Protein AF-A0A8J2VJM1-F1 (afdb_monomer_lite)

InterPro domains:
  IPR021741 Protein of unknown function DUF3311 [PF11755] (14-61)
  IPR021741 Protein of unknown function DUF3311 [PTHR40034] (13-64)

Foldseek 3Di:
DDDPPPPPDPLVVLLCVLVVQLVCCVVFVAQPPADVNHGRNVVSVVVSVVVNVVSVVVSVVVVVVVD

Structure (mmCIF, N/CA/C/O backbone):
data_AF-A0A8J2VJM1-F1
#
_entry.id   AF-A0A8J2VJM1-F1
#
loop_
_atom_site.group_PDB
_atom_site.id
_atom_site.type_symbol
_atom_site.label_atom_id
_atom_site.label_alt_id
_atom_site.label_comp_id
_atom_site.label_asym_id
_atom_site.label_entity_id
_atom_site.label_seq_id
_atom_site.pdbx_PDB_ins_code
_atom_site.Cartn_x
_atom_site.Cartn_y
_atom_site.Cartn_z
_at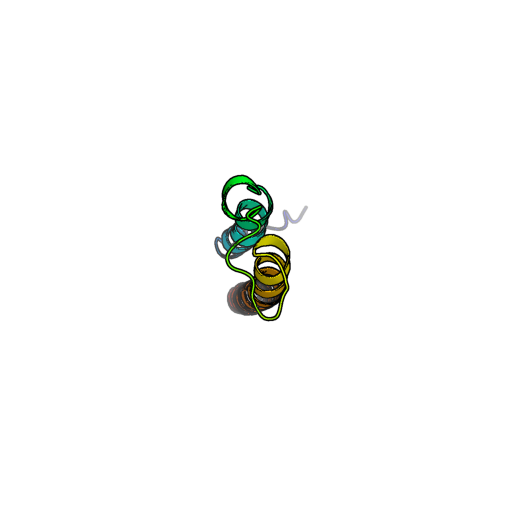om_site.occupancy
_atom_site.B_iso_or_equiv
_atom_site.auth_seq_id
_atom_site.auth_comp_id
_atom_site.auth_asym_id
_atom_site.auth_atom_id
_atom_site.pdbx_PDB_model_num
ATOM 1 N N . MET A 1 1 ? -23.766 15.928 30.395 1.00 43.81 1 MET A N 1
ATOM 2 C CA . MET A 1 1 ? -22.977 15.919 29.141 1.00 43.81 1 MET A CA 1
ATOM 3 C C . MET A 1 1 ? -22.234 14.585 29.043 1.00 43.81 1 MET A C 1
ATOM 5 O O . MET A 1 1 ? -21.252 14.403 29.751 1.00 43.81 1 MET A O 1
ATOM 9 N N . MET A 1 2 ? -22.723 13.617 28.257 1.00 43.06 2 MET A N 1
ATOM 10 C CA . MET A 1 2 ? -22.020 12.340 28.034 1.00 43.06 2 MET A CA 1
ATOM 11 C C . MET A 1 2 ? -20.809 12.593 27.129 1.00 43.06 2 MET A C 1
ATOM 13 O O . MET A 1 2 ? -20.964 12.835 25.935 1.00 43.06 2 MET A O 1
ATOM 17 N N . LYS A 1 3 ? -19.595 12.553 27.688 1.00 43.00 3 LYS A N 1
ATOM 18 C CA . LYS A 1 3 ? -18.374 12.474 26.880 1.00 43.00 3 LYS A CA 1
ATOM 19 C C . LYS A 1 3 ? -18.358 11.096 26.226 1.00 43.00 3 LYS A C 1
ATOM 21 O O . LYS A 1 3 ? -18.071 10.108 26.896 1.00 43.00 3 LYS A O 1
ATOM 26 N N . ALA A 1 4 ? -18.676 11.034 24.934 1.00 56.31 4 ALA A N 1
ATOM 27 C CA . ALA A 1 4 ? -18.411 9.853 24.127 1.00 56.31 4 ALA A CA 1
ATOM 28 C C . ALA A 1 4 ? -16.921 9.517 24.282 1.00 56.31 4 ALA A C 1
ATOM 30 O O . ALA A 1 4 ? -16.048 10.278 23.856 1.00 56.31 4 ALA A O 1
ATOM 31 N N . LYS A 1 5 ? -16.622 8.423 24.987 1.00 54.34 5 LYS A N 1
ATOM 32 C CA . LYS A 1 5 ? -15.258 7.936 25.177 1.00 54.34 5 LYS A CA 1
ATOM 33 C C . LYS A 1 5 ? -14.768 7.528 23.793 1.00 54.34 5 LYS A C 1
ATOM 35 O O . LYS A 1 5 ? -15.157 6.482 23.289 1.00 54.34 5 LYS A O 1
ATOM 40 N N . LYS A 1 6 ? -13.983 8.389 23.141 1.00 57.66 6 LYS A N 1
ATOM 41 C CA . LYS A 1 6 ? -13.407 8.121 21.820 1.00 57.66 6 LYS A CA 1
ATOM 42 C C . LYS A 1 6 ? -12.461 6.929 21.977 1.00 57.66 6 LYS A C 1
ATOM 44 O O . LYS A 1 6 ? -11.310 7.101 22.371 1.00 57.66 6 LYS A O 1
ATOM 49 N N . ARG A 1 7 ? -12.966 5.710 21.774 1.00 66.19 7 ARG A N 1
ATOM 50 C CA . ARG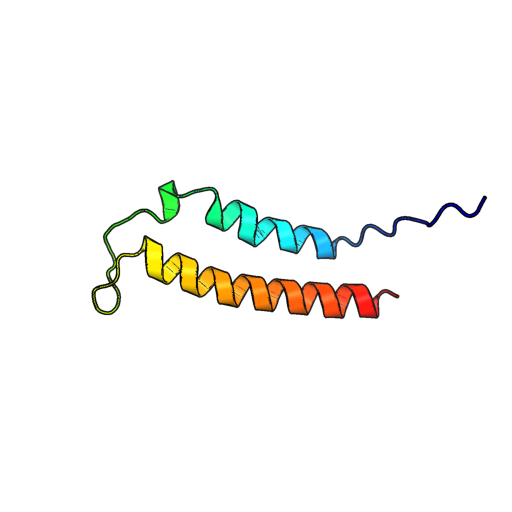 A 1 7 ? -12.189 4.477 21.914 1.00 66.19 7 ARG A CA 1
ATOM 51 C C . ARG A 1 7 ? -11.320 4.346 20.670 1.00 66.19 7 ARG A C 1
ATOM 53 O O . ARG A 1 7 ? -11.695 3.726 19.681 1.00 66.19 7 ARG A O 1
ATOM 60 N N . PHE A 1 8 ? -10.187 5.039 20.693 1.00 64.75 8 PHE A N 1
ATOM 61 C CA . PHE A 1 8 ? -9.194 4.951 19.636 1.00 64.75 8 PHE A CA 1
ATOM 62 C C . PHE A 1 8 ? -8.589 3.549 19.692 1.00 64.75 8 PHE A C 1
ATOM 64 O O . PHE A 1 8 ? -7.788 3.233 20.567 1.00 64.75 8 PHE A O 1
ATOM 71 N N . SER A 1 9 ? -9.070 2.676 18.815 1.00 74.19 9 SER A N 1
ATOM 72 C CA . SER A 1 9 ? -8.593 1.305 18.717 1.00 74.19 9 SER A CA 1
ATOM 73 C C . SER A 1 9 ? -7.272 1.284 17.951 1.00 74.19 9 SER A C 1
ATOM 75 O O . SER A 1 9 ? -7.179 1.886 16.881 1.00 74.19 9 SER A O 1
ATOM 77 N N . TYR A 1 10 ? -6.255 0.587 18.463 1.00 82.38 10 TYR A N 1
ATOM 78 C CA . TYR A 1 10 ? -4.945 0.476 17.801 1.00 82.38 10 TYR A CA 1
ATOM 79 C C . TYR A 1 10 ? -5.043 -0.083 16.371 1.00 82.38 10 TYR A C 1
ATOM 81 O O . TYR A 1 10 ? -4.190 0.208 15.539 1.00 82.38 10 TYR A O 1
ATOM 89 N N . TRP A 1 11 ? -6.124 -0.801 16.048 1.00 83.38 11 TRP A N 1
ATOM 90 C CA . TRP A 1 11 ? -6.433 -1.289 14.702 1.00 83.38 11 TRP A CA 1
ATOM 91 C C . TRP A 1 11 ? -6.519 -0.176 13.646 1.00 83.38 11 TRP A C 1
ATOM 93 O O . TRP A 1 11 ? -6.148 -0.407 12.499 1.00 83.38 11 TRP A O 1
ATOM 103 N N . TYR A 1 12 ? -6.910 1.051 14.013 1.00 81.69 12 TYR A N 1
ATOM 104 C CA . TYR A 1 12 ? -6.933 2.180 13.074 1.00 81.69 12 TYR A CA 1
ATOM 105 C C . TYR A 1 12 ? -5.540 2.561 12.548 1.00 81.69 12 TYR A C 1
ATOM 107 O O . TYR A 1 12 ? -5.444 3.136 11.466 1.00 81.69 12 TYR A O 1
ATOM 115 N N . LEU A 1 13 ? -4.456 2.204 13.252 1.00 84.88 13 LEU A N 1
ATOM 116 C CA . LEU A 1 13 ? -3.085 2.446 12.785 1.00 84.88 13 LEU A CA 1
ATOM 117 C C . LEU A 1 13 ? -2.759 1.663 11.504 1.00 84.88 13 LEU A C 1
ATOM 119 O O . LEU A 1 13 ? -1.953 2.126 10.702 1.00 84.88 13 LEU A O 1
ATOM 123 N N . LEU A 1 14 ? -3.419 0.525 11.257 1.00 85.62 14 LEU A N 1
ATOM 124 C CA . LEU A 1 14 ? -3.229 -0.254 10.027 1.00 85.62 14 LEU A CA 1
ATOM 125 C C . LEU A 1 14 ? -3.668 0.513 8.773 1.00 85.62 14 LEU A C 1
ATOM 127 O O . LEU A 1 14 ? -3.134 0.274 7.695 1.00 85.62 14 LEU A O 1
ATOM 131 N N . LEU A 1 15 ? -4.595 1.467 8.904 1.00 86.00 15 LEU A N 1
ATOM 132 C CA . LEU A 1 15 ? -5.051 2.298 7.785 1.00 86.00 15 LEU A CA 1
ATOM 133 C C . LEU A 1 15 ? -3.988 3.306 7.322 1.00 86.00 15 LEU A C 1
ATOM 135 O O . LEU A 1 15 ? -4.093 3.845 6.224 1.00 86.00 15 LEU A O 1
ATOM 139 N N . ILE A 1 16 ? -2.941 3.538 8.119 1.00 88.88 16 ILE A N 1
ATOM 140 C CA . ILE A 1 16 ? -1.815 4.402 7.740 1.00 88.88 16 ILE A CA 1
ATOM 141 C C . ILE A 1 16 ? -0.888 3.686 6.741 1.00 88.88 16 ILE A C 1
ATOM 143 O O . ILE A 1 16 ? -0.254 4.336 5.911 1.00 88.88 16 ILE A O 1
ATOM 147 N N . ILE A 1 17 ? -0.842 2.349 6.769 1.00 88.38 17 ILE A N 1
ATOM 148 C CA . ILE A 1 17 ? 0.007 1.524 5.895 1.00 88.38 17 ILE A CA 1
ATOM 149 C C . ILE A 1 17 ? -0.210 1.834 4.403 1.00 88.38 17 ILE A C 1
ATOM 151 O O . ILE A 1 17 ? 0.772 2.164 3.736 1.00 88.38 17 ILE A O 1
ATOM 155 N N . PRO A 1 18 ? -1.444 1.787 3.856 1.00 86.25 18 PRO A N 1
ATOM 156 C CA . PRO A 1 18 ? -1.664 2.091 2.443 1.00 86.25 18 PRO A CA 1
ATOM 157 C C . PRO A 1 18 ? -1.328 3.543 2.085 1.00 86.25 18 PRO A C 1
ATOM 159 O O . PRO A 1 18 ? -0.877 3.807 0.972 1.00 86.25 18 PRO A O 1
ATOM 162 N N . PHE A 1 19 ? -1.469 4.481 3.026 1.00 86.06 19 PHE A N 1
ATOM 163 C CA . PHE A 1 19 ? -1.039 5.866 2.833 1.00 86.06 19 PHE A CA 1
ATOM 164 C C . PHE A 1 19 ? 0.476 5.964 2.654 1.00 86.06 19 PHE A C 1
ATOM 166 O O . PHE A 1 19 ? 0.938 6.501 1.656 1.00 86.06 19 PHE A O 1
ATOM 173 N N . ILE A 1 20 ? 1.261 5.398 3.571 1.00 87.19 20 ILE A N 1
ATOM 174 C CA . ILE A 1 20 ? 2.730 5.437 3.482 1.00 87.19 20 ILE A CA 1
ATOM 175 C C . ILE A 1 20 ? 3.213 4.711 2.221 1.00 87.19 20 ILE A C 1
ATOM 177 O O . ILE A 1 20 ? 4.095 5.203 1.518 1.00 87.19 20 ILE A O 1
ATOM 181 N N . ALA A 1 21 ? 2.602 3.571 1.902 1.00 83.81 21 ALA A N 1
ATOM 182 C CA . ALA A 1 21 ? 2.990 2.766 0.754 1.00 83.81 21 ALA A CA 1
ATOM 183 C C . ALA A 1 21 ? 2.724 3.432 -0.605 1.00 83.81 21 ALA A C 1
ATOM 185 O O . ALA A 1 21 ? 3.415 3.114 -1.571 1.00 83.81 21 ALA A O 1
ATOM 186 N N . THR A 1 22 ? 1.746 4.341 -0.682 1.00 80.94 22 THR A N 1
ATOM 187 C CA . THR A 1 22 ? 1.392 5.093 -1.900 1.00 80.94 22 THR A CA 1
ATOM 188 C C . THR A 1 22 ? 1.976 6.509 -1.934 1.00 80.94 22 THR A C 1
ATOM 190 O O . THR A 1 22 ? 1.921 7.167 -2.971 1.00 80.94 22 THR A O 1
ATOM 193 N N . LEU A 1 23 ? 2.545 6.997 -0.827 1.00 85.94 23 LEU A N 1
ATOM 194 C CA . LEU A 1 23 ? 3.129 8.338 -0.752 1.00 85.94 23 LEU A CA 1
ATOM 195 C C . LEU A 1 23 ? 4.594 8.378 -1.204 1.00 85.94 23 LEU A C 1
ATOM 197 O O . LEU A 1 23 ? 5.121 9.457 -1.459 1.00 85.94 23 LEU A O 1
ATOM 201 N N . TRP A 1 24 ? 5.262 7.224 -1.306 1.00 85.25 24 TRP A N 1
ATOM 202 C CA . TRP A 1 24 ? 6.680 7.146 -1.662 1.00 85.25 24 TRP A CA 1
ATOM 203 C C . TRP A 1 24 ? 6.899 6.572 -3.070 1.00 85.25 24 TRP A C 1
ATOM 205 O O . TRP A 1 24 ? 7.349 5.430 -3.220 1.00 85.25 24 TRP A O 1
ATOM 215 N N . PRO A 1 25 ? 6.658 7.361 -4.134 1.00 78.12 25 PRO A N 1
ATOM 216 C CA . PRO A 1 25 ? 6.867 6.913 -5.505 1.00 78.12 25 PRO A CA 1
ATOM 217 C C . PRO A 1 25 ? 8.321 6.530 -5.786 1.00 78.12 25 PRO A C 1
ATOM 219 O O . PRO A 1 25 ? 8.553 5.684 -6.633 1.00 78.12 25 PRO A O 1
ATOM 222 N N . GLY A 1 26 ? 9.311 7.036 -5.043 1.00 79.06 26 GLY A N 1
ATOM 223 C CA . GLY A 1 26 ? 10.716 6.639 -5.220 1.00 79.06 26 GLY A CA 1
ATOM 224 C C . GLY A 1 26 ? 11.010 5.136 -5.048 1.00 79.06 26 GLY A C 1
ATOM 225 O O . GLY A 1 26 ? 12.068 4.690 -5.473 1.00 79.06 26 GLY A O 1
ATOM 226 N N . ILE A 1 27 ? 10.099 4.353 -4.451 1.00 77.00 27 ILE A N 1
ATOM 227 C CA . ILE A 1 27 ? 10.256 2.897 -4.258 1.00 77.00 27 ILE A CA 1
ATOM 228 C C . ILE A 1 27 ? 9.601 2.103 -5.399 1.00 77.00 27 ILE A C 1
ATOM 230 O O . ILE A 1 27 ? 9.932 0.938 -5.601 1.00 77.00 27 ILE A O 1
ATOM 234 N N . TYR A 1 28 ? 8.671 2.704 -6.150 1.00 75.88 28 TYR A N 1
ATOM 235 C CA . TYR A 1 28 ? 7.883 1.970 -7.147 1.00 75.88 28 TYR A CA 1
ATOM 236 C C . TYR A 1 28 ? 7.589 2.696 -8.462 1.00 75.88 28 TYR A C 1
ATOM 238 O O . TYR A 1 28 ? 6.991 2.116 -9.367 1.00 75.88 28 TYR A O 1
ATOM 246 N N . ALA A 1 29 ? 8.051 3.928 -8.638 1.00 78.06 29 ALA A N 1
ATOM 247 C CA . ALA A 1 29 ? 8.012 4.661 -9.899 1.00 78.06 29 ALA A CA 1
ATOM 248 C C . ALA A 1 29 ? 9.142 4.200 -10.833 1.00 78.06 29 ALA A C 1
ATOM 250 O O . ALA A 1 29 ? 9.904 4.999 -11.372 1.00 78.06 29 ALA A O 1
ATOM 251 N N . PHE A 1 30 ? 9.261 2.886 -11.004 1.00 82.62 30 PHE A N 1
ATOM 252 C CA . PHE A 1 30 ? 10.206 2.272 -11.919 1.00 82.62 30 PHE A CA 1
ATOM 253 C C . PHE A 1 30 ? 9.474 1.771 -13.161 1.00 82.62 30 PHE A C 1
ATOM 255 O O . PHE A 1 30 ? 8.335 1.307 -13.105 1.00 82.62 30 PHE A O 1
ATOM 262 N N . ASP A 1 31 ? 10.134 1.851 -14.312 1.00 80.06 31 ASP A N 1
ATOM 263 C CA . ASP A 1 31 ? 9.587 1.283 -15.545 1.00 80.06 31 ASP A CA 1
ATOM 264 C C . ASP A 1 31 ? 9.631 -0.254 -15.527 1.00 80.06 31 ASP A C 1
ATOM 266 O O . ASP A 1 31 ? 8.743 -0.928 -16.047 1.00 80.06 31 ASP A O 1
ATOM 270 N N . LYS A 1 32 ? 10.654 -0.815 -14.876 1.00 84.75 32 LYS A N 1
ATOM 271 C CA . LYS A 1 32 ? 10.872 -2.255 -14.732 1.00 84.75 32 LYS A CA 1
ATOM 272 C C . LYS A 1 32 ? 10.703 -2.669 -13.265 1.00 84.75 32 LYS A C 1
ATOM 274 O O . LYS A 1 32 ? 11.115 -1.907 -12.394 1.00 84.75 32 LYS A O 1
ATOM 279 N N . PRO A 1 33 ? 10.179 -3.874 -12.98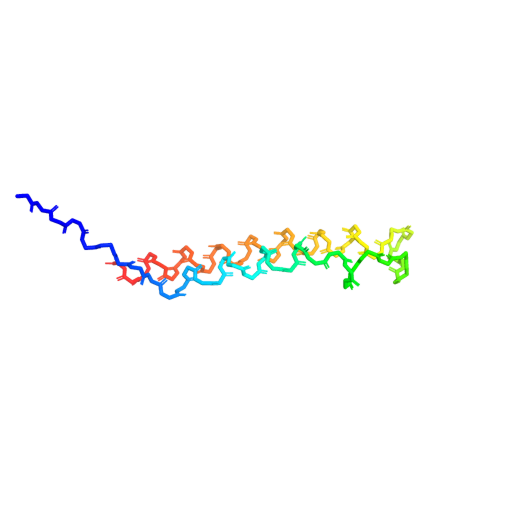3 1.00 86.38 33 PRO A N 1
ATOM 280 C CA . PRO A 1 33 ? 9.734 -4.900 -13.931 1.00 86.38 33 PRO A CA 1
ATOM 281 C C . PRO A 1 33 ? 8.366 -4.592 -14.554 1.00 86.38 33 PRO A C 1
ATOM 283 O O . PRO A 1 33 ? 7.437 -4.145 -13.878 1.00 86.38 33 PRO A O 1
ATOM 286 N N . ARG A 1 34 ? 8.240 -4.889 -15.852 1.00 89.69 34 ARG A N 1
ATOM 287 C CA . ARG A 1 34 ? 6.959 -4.820 -16.557 1.00 89.69 34 ARG A CA 1
ATOM 288 C C . ARG A 1 34 ? 6.227 -6.152 -16.424 1.00 89.69 34 ARG A C 1
ATOM 290 O O . ARG A 1 34 ? 6.805 -7.191 -16.733 1.00 89.69 34 ARG A O 1
ATOM 297 N N . LEU A 1 35 ? 4.963 -6.124 -16.015 1.00 90.31 35 LEU A N 1
ATOM 298 C CA . LEU A 1 35 ? 4.082 -7.296 -16.007 1.00 90.31 35 LEU A CA 1
ATOM 299 C C . LEU A 1 35 ? 3.065 -7.147 -17.132 1.00 90.31 35 LEU A C 1
ATOM 301 O O . LEU A 1 35 ? 2.358 -6.148 -17.178 1.00 90.31 35 LEU A O 1
ATOM 305 N N . PHE A 1 36 ? 3.005 -8.108 -18.057 1.00 88.88 36 PHE A N 1
ATOM 306 C CA . PHE A 1 36 ? 2.100 -8.055 -19.220 1.00 88.88 36 PHE A CA 1
ATOM 307 C C . PHE A 1 36 ? 2.202 -6.749 -20.040 1.00 88.88 36 PHE A C 1
ATOM 309 O O . PHE A 1 36 ? 1.226 -6.296 -20.626 1.00 88.88 36 PHE A O 1
ATOM 316 N N . GLY A 1 37 ? 3.380 -6.112 -20.060 1.00 86.31 37 GLY A N 1
ATOM 317 C CA . GLY A 1 37 ? 3.596 -4.814 -20.711 1.00 86.31 37 GLY A CA 1
ATOM 318 C C . GLY A 1 37 ? 3.295 -3.584 -19.842 1.00 86.31 37 GLY A C 1
ATOM 319 O O . GLY A 1 37 ? 3.673 -2.482 -20.233 1.00 86.31 37 GLY A O 1
ATOM 320 N N . PHE A 1 38 ? 2.715 -3.755 -18.649 1.00 87.88 38 PHE A N 1
ATOM 321 C CA . PHE A 1 38 ? 2.452 -2.673 -17.696 1.00 87.88 38 PHE A CA 1
ATOM 322 C C . PHE A 1 38 ? 3.674 -2.372 -16.811 1.00 87.88 38 PHE A C 1
ATOM 324 O O . PHE A 1 38 ? 4.208 -3.303 -16.200 1.00 87.88 38 PHE A O 1
ATOM 331 N N . PRO A 1 39 ? 4.105 -1.100 -16.693 1.00 89.56 39 PRO A N 1
ATOM 332 C CA . PRO A 1 39 ? 5.180 -0.679 -15.787 1.00 89.56 39 PRO A CA 1
ATOM 333 C C . PRO A 1 39 ? 4.918 -1.004 -14.312 1.00 89.56 39 PRO A C 1
ATOM 335 O O . 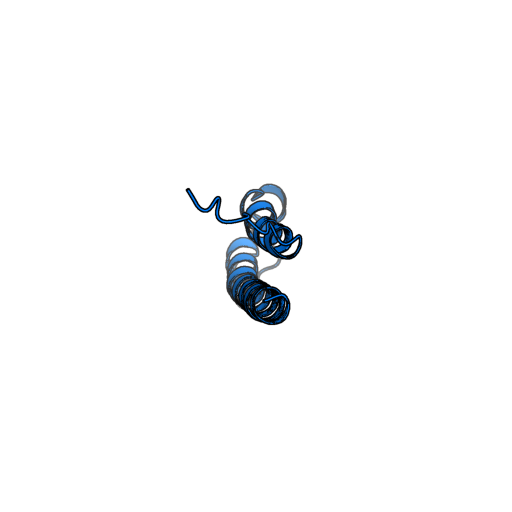PRO A 1 39 ? 3.761 -1.098 -13.893 1.00 89.56 39 PRO A O 1
ATOM 338 N N . PHE A 1 40 ? 5.998 -1.094 -13.521 1.00 88.50 40 PHE A N 1
ATOM 339 C CA . PHE A 1 40 ? 5.965 -1.416 -12.084 1.00 88.50 40 PHE A CA 1
ATOM 340 C C . PHE A 1 40 ? 4.962 -0.571 -11.303 1.00 88.50 40 PHE A C 1
ATOM 342 O O . PHE A 1 40 ? 4.137 -1.098 -10.559 1.00 88.50 40 PHE A O 1
ATOM 349 N N . PHE A 1 41 ? 4.981 0.734 -11.564 1.00 86.88 41 PHE A N 1
ATOM 350 C CA . PHE A 1 41 ? 4.112 1.714 -10.928 1.00 86.88 41 PHE A CA 1
ATOM 351 C C . PHE A 1 41 ? 2.627 1.325 -10.947 1.00 86.88 41 PHE A C 1
ATOM 353 O O . PHE A 1 41 ? 1.960 1.368 -9.915 1.00 86.88 41 PHE A O 1
ATOM 360 N N . TYR A 1 42 ? 2.115 0.910 -12.107 1.00 87.00 42 TYR A N 1
ATOM 361 C CA . TYR A 1 42 ? 0.685 0.675 -12.289 1.00 87.00 42 TYR A CA 1
ATOM 362 C C . TYR A 1 42 ? 0.218 -0.593 -11.589 1.00 87.00 42 TYR A C 1
ATOM 364 O O . TYR A 1 42 ? -0.767 -0.576 -10.852 1.00 87.00 42 TYR A O 1
ATOM 372 N N . TRP A 1 43 ? 0.922 -1.706 -11.797 1.00 89.44 43 TRP A N 1
ATOM 373 C CA . TRP A 1 43 ? 0.488 -2.963 -11.199 1.00 89.44 43 TRP A CA 1
ATOM 374 C C . TRP A 1 43 ? 0.694 -2.966 -9.683 1.00 89.44 43 TRP A C 1
ATOM 376 O O . TRP A 1 43 ? -0.115 -3.545 -8.960 1.00 89.44 43 TRP A O 1
ATOM 386 N N . TYR A 1 44 ? 1.712 -2.259 -9.185 1.00 89.50 44 TYR A N 1
ATOM 387 C CA . TYR A 1 44 ? 1.912 -2.057 -7.754 1.00 89.50 44 TYR A CA 1
ATOM 388 C C . TYR A 1 44 ? 0.715 -1.328 -7.128 1.00 89.50 44 TYR A C 1
ATOM 390 O O . TYR A 1 44 ? 0.167 -1.793 -6.130 1.00 89.50 44 TYR A O 1
ATOM 398 N N . GLN A 1 45 ? 0.237 -0.243 -7.749 1.00 88.56 45 GLN A N 1
ATOM 399 C CA . GLN A 1 45 ? -0.968 0.462 -7.295 1.00 88.56 45 GLN A CA 1
ATOM 400 C C . GLN A 1 45 ? -2.209 -0.440 -7.291 1.00 88.56 45 GLN A C 1
ATOM 402 O O . GLN A 1 45 ? -2.981 -0.401 -6.335 1.00 88.56 45 GLN A O 1
ATOM 407 N N . LEU A 1 46 ? -2.386 -1.289 -8.308 1.00 91.44 46 LEU A N 1
ATOM 408 C CA . LEU A 1 46 ? -3.514 -2.226 -8.366 1.00 91.44 46 LEU A CA 1
ATOM 409 C C . LEU A 1 46 ? -3.486 -3.248 -7.222 1.00 91.44 46 LEU A C 1
ATOM 411 O O . LEU A 1 46 ? -4.519 -3.500 -6.601 1.00 91.44 46 LEU A O 1
ATOM 415 N N . ILE A 1 47 ? -2.312 -3.792 -6.889 1.00 92.12 47 ILE A N 1
ATOM 416 C CA . ILE A 1 47 ? -2.153 -4.662 -5.714 1.00 92.12 47 ILE A CA 1
ATOM 417 C C . ILE A 1 47 ? -2.525 -3.897 -4.440 1.00 92.12 47 ILE A C 1
ATOM 419 O O . ILE A 1 47 ? -3.245 -4.427 -3.593 1.00 92.12 47 ILE A O 1
ATOM 423 N N . TRP A 1 48 ? -2.106 -2.635 -4.321 1.00 91.75 48 TRP A N 1
ATOM 424 C CA . TRP A 1 48 ? -2.445 -1.800 -3.170 1.00 91.75 48 TRP A CA 1
ATOM 425 C C . TRP A 1 48 ? -3.934 -1.503 -3.030 1.00 91.75 48 TRP A C 1
ATOM 427 O O . TRP A 1 48 ? -4.399 -1.403 -1.897 1.00 91.75 48 TRP A O 1
ATOM 437 N N . VAL A 1 49 ? -4.706 -1.430 -4.117 1.00 91.31 49 VAL A N 1
ATOM 438 C CA . VAL A 1 49 ? -6.175 -1.323 -4.035 1.00 91.31 49 VAL A CA 1
ATOM 439 C C . VAL A 1 49 ? -6.756 -2.540 -3.314 1.00 91.31 49 VAL A C 1
ATOM 441 O O . VAL A 1 49 ? -7.519 -2.390 -2.358 1.00 91.31 49 VAL A O 1
ATOM 444 N N . ILE A 1 50 ? -6.348 -3.745 -3.723 1.00 95.00 50 ILE A N 1
ATOM 445 C CA . ILE A 1 50 ? -6.827 -4.998 -3.125 1.00 95.00 50 ILE A CA 1
ATOM 446 C C . ILE A 1 50 ? -6.360 -5.103 -1.669 1.00 95.00 50 ILE A C 1
ATOM 448 O O . ILE A 1 50 ? -7.168 -5.369 -0.779 1.00 95.00 50 ILE A O 1
ATOM 452 N N . LEU A 1 51 ? -5.078 -4.835 -1.402 1.00 93.25 51 LEU A N 1
ATOM 453 C CA . LEU A 1 51 ? -4.531 -4.854 -0.044 1.00 93.25 51 LEU A CA 1
ATOM 454 C C . LEU A 1 51 ? -5.242 -3.854 0.872 1.00 93.25 51 LEU A C 1
ATOM 456 O O . LEU A 1 51 ? -5.584 -4.201 1.998 1.00 93.25 51 LEU A O 1
ATOM 460 N N . THR A 1 52 ? -5.524 -2.641 0.396 1.00 92.69 52 THR A N 1
ATOM 461 C CA . THR A 1 52 ? -6.239 -1.618 1.175 1.00 92.69 52 THR A CA 1
ATOM 462 C C . THR A 1 52 ? -7.656 -2.068 1.512 1.00 92.69 52 THR A C 1
ATOM 464 O O . THR A 1 52 ? -8.097 -1.886 2.648 1.00 92.69 52 THR A O 1
ATOM 467 N N . ALA A 1 53 ? -8.362 -2.696 0.568 1.00 93.38 53 ALA A N 1
ATOM 468 C CA . ALA A 1 53 ? -9.690 -3.248 0.817 1.00 93.38 53 ALA A CA 1
ATOM 469 C C . ALA A 1 53 ? -9.653 -4.352 1.888 1.00 93.38 53 ALA A C 1
ATOM 471 O O . ALA A 1 53 ? -10.462 -4.336 2.816 1.00 93.38 53 ALA A O 1
ATOM 472 N N . VAL A 1 54 ? -8.670 -5.258 1.819 1.00 94.81 54 VAL A N 1
ATOM 473 C CA . VAL A 1 54 ? -8.467 -6.320 2.818 1.00 94.81 54 VAL A CA 1
ATOM 474 C C . VAL A 1 54 ? -8.127 -5.738 4.192 1.00 94.81 54 VAL A C 1
ATOM 476 O O . VAL A 1 54 ? -8.750 -6.115 5.184 1.00 94.81 54 VAL A O 1
ATOM 479 N N . ILE A 1 55 ? -7.191 -4.786 4.267 1.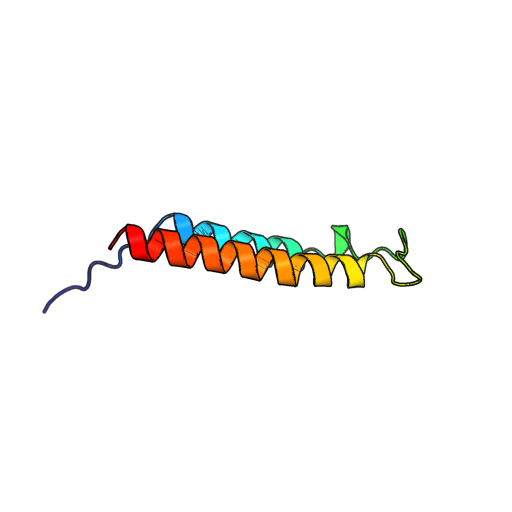00 91.94 55 ILE A N 1
ATOM 480 C CA . ILE A 1 55 ? -6.829 -4.103 5.518 1.00 91.94 55 ILE A CA 1
ATOM 481 C C . ILE A 1 55 ? -8.062 -3.421 6.116 1.00 91.94 55 ILE A C 1
ATOM 483 O O . ILE A 1 55 ? -8.338 -3.579 7.303 1.00 91.94 55 ILE A O 1
ATOM 487 N N . THR A 1 56 ? -8.839 -2.711 5.299 1.00 90.88 56 THR A N 1
ATOM 488 C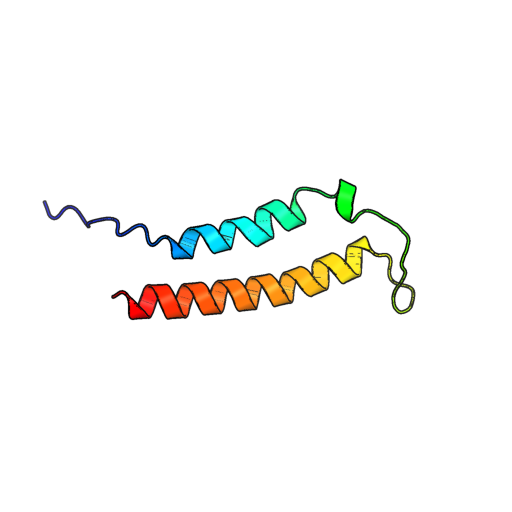 CA . THR A 1 56 ? -10.057 -2.025 5.749 1.00 90.88 56 THR A CA 1
ATOM 489 C C . THR A 1 56 ? -11.095 -3.016 6.268 1.00 90.88 56 THR A C 1
ATOM 491 O O . THR A 1 56 ? -11.685 -2.778 7.319 1.00 90.88 56 THR A O 1
ATOM 494 N N . ALA A 1 57 ? -11.281 -4.155 5.594 1.00 90.75 57 ALA A N 1
ATOM 495 C CA . ALA A 1 57 ? -12.174 -5.214 6.056 1.00 90.75 57 ALA A CA 1
ATOM 496 C C . ALA A 1 57 ? -11.724 -5.796 7.408 1.00 90.75 57 ALA A C 1
ATOM 498 O O . ALA A 1 57 ? -12.546 -5.945 8.311 1.00 90.75 57 ALA A O 1
ATOM 499 N N . ILE A 1 58 ? -10.423 -6.060 7.587 1.00 89.44 58 ILE A N 1
ATOM 500 C CA . ILE A 1 58 ? -9.858 -6.542 8.858 1.00 89.44 58 ILE A CA 1
ATOM 501 C C . ILE A 1 58 ? -10.085 -5.518 9.972 1.00 89.44 58 ILE A C 1
ATOM 503 O O . ILE A 1 58 ? -10.548 -5.884 11.052 1.00 89.44 58 ILE A O 1
ATOM 507 N N . VAL A 1 59 ? -9.792 -4.241 9.712 1.00 89.06 59 VAL A N 1
ATOM 508 C CA . VAL A 1 59 ? -10.009 -3.158 10.680 1.00 89.06 59 VAL A CA 1
ATOM 509 C C . VAL A 1 59 ? -11.486 -3.054 11.037 1.00 89.06 59 VAL A C 1
ATOM 511 O O . VAL A 1 59 ? -11.805 -2.973 12.217 1.00 89.06 59 VAL A O 1
ATOM 514 N N . TYR A 1 60 ? -12.390 -3.116 10.059 1.00 86.62 60 TYR A N 1
ATOM 515 C CA . TYR A 1 60 ? -13.831 -3.072 10.301 1.00 86.62 60 TYR A CA 1
ATOM 516 C C . TYR A 1 60 ? -14.297 -4.226 11.195 1.00 86.62 60 TYR A C 1
ATOM 518 O O . TYR A 1 60 ? -14.967 -3.988 12.198 1.00 86.62 60 TYR A O 1
ATOM 526 N N . ILE A 1 61 ? -13.896 -5.462 10.878 1.00 87.12 61 ILE A N 1
ATOM 527 C CA . ILE A 1 61 ? -14.246 -6.647 11.673 1.00 87.12 61 ILE A CA 1
ATOM 528 C C . ILE A 1 61 ? -13.694 -6.513 13.095 1.00 87.12 61 ILE A C 1
ATOM 530 O O . ILE A 1 61 ? -14.424 -6.729 14.055 1.00 87.12 61 ILE A O 1
ATOM 534 N N . LYS A 1 62 ? -12.426 -6.113 13.247 1.00 83.44 62 LYS A N 1
ATOM 535 C CA . LYS A 1 62 ? -11.780 -6.000 14.561 1.00 83.44 62 LYS A CA 1
ATOM 536 C C . LYS A 1 62 ? -12.282 -4.833 15.390 1.00 83.44 62 LYS A C 1
ATOM 538 O O . LYS A 1 62 ? -12.339 -4.949 16.601 1.00 83.44 62 LYS A O 1
ATOM 543 N N . VAL A 1 63 ? -12.643 -3.713 14.781 1.00 82.44 63 VAL A N 1
ATOM 544 C CA . VAL A 1 63 ? -13.252 -2.598 15.510 1.00 82.44 63 VAL A CA 1
ATOM 545 C C . VAL A 1 63 ? -14.648 -2.984 15.985 1.00 82.44 63 VAL A C 1
ATOM 547 O O . VAL A 1 63 ? -14.952 -2.740 17.148 1.00 82.44 63 VAL A O 1
ATOM 550 N N . LYS A 1 64 ? -15.446 -3.626 15.120 1.00 74.38 64 LYS A N 1
ATOM 551 C CA . LYS A 1 64 ? -16.792 -4.103 15.453 1.00 74.38 64 LYS A CA 1
ATOM 552 C C . LYS A 1 64 ? -16.787 -5.152 16.568 1.00 74.38 64 LYS A C 1
ATOM 554 O O . LYS A 1 64 ? -17.693 -5.139 17.376 1.00 74.38 64 LYS A O 1
ATOM 559 N N . ASP A 1 65 ? -15.791 -6.035 16.604 1.00 70.06 65 ASP A N 1
ATOM 560 C CA . ASP A 1 65 ? -15.644 -7.090 17.624 1.00 70.06 65 ASP A CA 1
ATOM 561 C C . ASP A 1 65 ? -15.186 -6.558 18.995 1.00 70.06 65 ASP A C 1
ATOM 563 O O . ASP A 1 65 ? -15.352 -7.211 20.019 1.00 70.06 65 ASP A O 1
ATOM 567 N N . VAL A 1 66 ? -14.578 -5.368 19.035 1.00 61.78 66 VAL A N 1
ATOM 568 C CA . VAL A 1 66 ? -14.167 -4.733 20.299 1.00 61.78 66 VAL A CA 1
ATOM 569 C C . VAL A 1 66 ? -15.355 -3.987 20.938 1.00 61.78 66 VAL A C 1
ATOM 571 O O . VAL A 1 66 ? -15.263 -3.587 22.101 1.00 61.78 66 VAL A O 1
ATOM 574 N N . ASP A 1 67 ? -16.436 -3.723 20.189 1.00 52.81 67 ASP A N 1
ATOM 575 C CA . ASP A 1 67 ? -17.714 -3.158 20.670 1.00 52.81 67 ASP A CA 1
ATOM 576 C C . ASP A 1 67 ? -18.703 -4.257 21.082 1.00 52.81 67 ASP A C 1
ATOM 578 O O . ASP A 1 67 ? -19.345 -4.059 22.138 1.00 52.81 67 ASP A O 1
#

Organism: NCBI:txid1707096

Secondary structure (DSSP, 8-state):
---------GGGGGGHHHHHHHH-GGGT--S-S-BTTB-HHHHHHHHHHHHHHHHHHHHHHHHHHH-

pLDDT: mean 81.36, std 12.77, range [43.0, 95.0]

Radius of gyration: 16.86 Å; chains: 1; bounding box: 34×24×50 Å

Sequence (67 aa):
MMKAKKRFSYWYLLLIIPFIATLWPGIYAFDKPRLFGFPFFYWYQLIWVILTAVITAIVYIKVKDVD